Protein AF-A0A974P500-F1 (afdb_monomer_lite)

Organism: NCBI:txid2803784

pLDDT: mean 83.3, std 13.46, range [39.09, 96.81]

Structure (mmCIF, N/CA/C/O backbone):
data_AF-A0A974P500-F1
#
_entry.id   AF-A0A974P500-F1
#
loop_
_atom_site.group_PDB
_atom_site.id
_atom_site.type_symbol
_atom_site.label_atom_id
_atom_site.label_alt_id
_atom_site.label_comp_id
_atom_site.label_asym_id
_atom_site.label_entity_id
_atom_site.label_seq_id
_atom_site.pdbx_PDB_ins_code
_atom_site.Cartn_x
_atom_site.Cartn_y
_atom_site.Cartn_z
_atom_site.occupancy
_atom_site.B_iso_or_equiv
_atom_site.auth_seq_id
_atom_site.auth_comp_id
_atom_site.auth_asym_id
_atom_site.auth_atom_id
_atom_site.pdbx_PDB_model_num
ATOM 1 N N . MET A 1 1 ? -25.807 -4.275 39.270 1.00 80.19 1 MET A N 1
ATOM 2 C CA . MET A 1 1 ? -27.166 -3.866 39.727 1.00 80.19 1 MET A CA 1
ATOM 3 C C . MET A 1 1 ? -27.341 -2.351 39.641 1.00 80.19 1 MET A C 1
ATOM 5 O O . MET A 1 1 ? -26.461 -1.620 40.076 1.00 80.19 1 MET A O 1
ATOM 9 N N . GLU A 1 2 ? -28.442 -1.885 39.059 1.00 86.06 2 GLU A N 1
ATOM 10 C CA . GLU A 1 2 ? -28.834 -0.468 38.995 1.00 86.06 2 GLU A CA 1
ATOM 11 C C . GLU A 1 2 ? -30.201 -0.329 39.666 1.00 86.06 2 GLU A C 1
ATOM 13 O O . GLU A 1 2 ? -31.100 -1.122 39.379 1.00 86.06 2 GLU A O 1
ATOM 18 N N . THR A 1 3 ? -30.343 0.617 40.594 1.00 86.69 3 THR A N 1
ATOM 19 C CA . THR A 1 3 ? -31.571 0.785 41.379 1.00 86.69 3 THR A CA 1
ATOM 20 C C . THR A 1 3 ? -32.045 2.219 41.279 1.00 86.69 3 THR A C 1
ATOM 22 O O . THR A 1 3 ? -31.341 3.131 41.708 1.00 86.69 3 THR A O 1
ATOM 25 N N . ASN A 1 4 ? -33.254 2.394 40.752 1.00 90.88 4 ASN A N 1
ATOM 26 C CA . ASN A 1 4 ? -33.940 3.676 40.752 1.00 90.88 4 ASN A CA 1
ATOM 27 C C . ASN A 1 4 ? -34.949 3.713 41.892 1.00 90.88 4 ASN A C 1
ATOM 29 O O . ASN A 1 4 ? -35.664 2.740 42.140 1.00 90.88 4 ASN A O 1
ATOM 33 N N . PHE A 1 5 ? -35.004 4.859 42.556 1.00 91.81 5 PHE A N 1
ATOM 34 C CA . PHE A 1 5 ? -35.921 5.128 43.650 1.00 91.81 5 PHE A CA 1
ATOM 35 C C . PHE A 1 5 ? -36.927 6.181 43.198 1.00 91.81 5 PHE A C 1
ATOM 37 O O . PHE A 1 5 ? -36.542 7.219 42.659 1.00 91.81 5 PHE A O 1
ATOM 44 N N . GLY A 1 6 ? -38.209 5.899 43.397 1.00 89.75 6 GLY A N 1
ATOM 45 C CA . GLY A 1 6 ? -39.307 6.813 43.115 1.00 89.75 6 GLY A CA 1
ATOM 46 C C . GLY A 1 6 ? -40.182 6.977 44.348 1.00 89.75 6 GLY A C 1
ATOM 47 O O . GLY A 1 6 ? -40.531 5.997 45.004 1.00 89.75 6 GLY A O 1
ATOM 48 N N . LEU A 1 7 ? -40.542 8.219 44.655 1.00 88.19 7 LEU A N 1
ATOM 49 C CA . LEU A 1 7 ? -41.536 8.535 45.675 1.00 88.19 7 LEU A CA 1
ATOM 50 C C . LEU A 1 7 ? -42.921 8.541 45.031 1.00 88.19 7 LEU A C 1
ATOM 52 O O . LEU A 1 7 ? -43.145 9.247 44.049 1.00 88.19 7 LEU A O 1
ATOM 56 N N . VAL A 1 8 ? -43.839 7.759 45.589 1.00 89.94 8 VAL A N 1
ATOM 57 C CA . VAL A 1 8 ? -45.237 7.696 45.153 1.00 89.94 8 VAL A CA 1
ATOM 58 C C . VAL A 1 8 ? -46.129 7.864 46.373 1.00 89.94 8 VAL A C 1
ATOM 60 O O . VAL A 1 8 ? -45.877 7.277 47.421 1.00 89.94 8 VAL A O 1
ATOM 63 N N . THR A 1 9 ? -47.173 8.674 46.256 1.00 88.81 9 THR A N 1
ATOM 64 C CA . THR A 1 9 ? -48.141 8.869 47.339 1.00 88.81 9 THR A CA 1
ATOM 65 C C . THR A 1 9 ? -49.248 7.821 47.233 1.00 88.81 9 THR A C 1
ATOM 67 O O . THR A 1 9 ? -49.854 7.677 46.170 1.00 88.81 9 THR A O 1
ATOM 70 N N . SER A 1 10 ? -49.509 7.085 48.318 1.00 83.94 10 SER A N 1
ATOM 71 C CA . SER A 1 10 ? -50.631 6.136 48.408 1.00 83.94 10 SER A CA 1
ATOM 72 C C . SER A 1 10 ? -51.979 6.867 48.352 1.00 83.94 10 SER A C 1
ATOM 74 O O . SER A 1 10 ? -52.054 8.066 48.632 1.00 83.94 10 SER A O 1
ATOM 76 N N . ALA A 1 11 ? -53.062 6.135 48.075 1.00 83.50 11 ALA A N 1
ATOM 77 C CA . ALA A 1 11 ? -54.436 6.649 48.130 1.00 83.50 11 ALA A CA 1
ATOM 78 C C . ALA A 1 11 ? -54.790 7.281 49.495 1.00 83.50 11 ALA A C 1
ATOM 80 O O . ALA A 1 11 ? -55.628 8.175 49.568 1.00 83.50 11 ALA A O 1
ATOM 81 N N . ASP A 1 12 ? -54.090 6.867 50.553 1.00 88.25 12 ASP A N 1
ATOM 82 C CA . ASP A 1 12 ? -54.285 7.314 51.937 1.00 88.25 12 ASP A CA 1
ATOM 83 C C . ASP A 1 12 ? -53.422 8.544 52.298 1.00 88.25 12 ASP A C 1
ATOM 85 O O . ASP A 1 12 ? -53.356 8.946 53.458 1.00 88.25 12 ASP A O 1
ATOM 89 N N . GLY A 1 13 ? -52.705 9.130 51.328 1.00 86.69 13 GLY A N 1
ATOM 90 C CA . GLY A 1 13 ? -51.845 10.305 51.523 1.00 86.69 13 GLY A CA 1
ATOM 91 C C . GLY A 1 13 ? -50.462 10.010 52.121 1.00 86.69 13 GLY A C 1
ATOM 92 O O . GLY A 1 13 ? -49.675 10.932 52.331 1.00 86.69 13 GLY A O 1
ATOM 93 N N . THR A 1 14 ? -50.130 8.741 52.378 1.00 90.50 14 THR A N 1
ATOM 94 C CA . THR A 1 14 ? -48.820 8.339 52.909 1.00 90.50 14 THR A CA 1
ATOM 95 C C . THR A 1 14 ? -47.763 8.267 51.795 1.00 90.50 14 THR A C 1
ATOM 97 O O . THR A 1 14 ? -48.010 7.645 50.755 1.00 90.50 14 THR A O 1
ATOM 100 N N . PRO A 1 15 ? -46.579 8.888 51.964 1.00 89.69 15 PRO A N 1
ATOM 101 C CA . PRO A 1 15 ? -45.495 8.764 50.996 1.00 89.69 15 PRO A CA 1
ATOM 102 C C . PRO A 1 15 ? -44.882 7.362 51.077 1.00 89.69 15 PRO A C 1
ATOM 104 O O . PRO A 1 15 ? -44.391 6.945 52.126 1.00 89.69 15 PRO A O 1
ATOM 107 N N . GLN A 1 16 ? -44.892 6.643 49.959 1.00 91.25 16 GLN A N 1
ATOM 108 C CA . GLN A 1 16 ? -44.231 5.355 49.797 1.00 91.25 16 GLN A CA 1
ATOM 109 C C . GLN A 1 16 ? -42.997 5.503 48.906 1.00 91.25 16 GLN A C 1
ATOM 111 O O . GLN A 1 16 ? -42.993 6.239 47.918 1.00 91.25 16 GLN A O 1
ATOM 116 N N . MET A 1 17 ? -41.937 4.780 49.260 1.00 92.06 17 MET A N 1
ATOM 117 C CA . MET A 1 17 ? -40.743 4.651 48.435 1.00 92.06 17 MET A CA 1
ATOM 118 C C . MET A 1 17 ? -40.846 3.361 47.631 1.00 92.06 17 MET A C 1
ATOM 120 O O . MET A 1 17 ? -40.908 2.275 48.205 1.00 92.06 17 MET A O 1
ATOM 124 N N . ILE A 1 18 ? -40.822 3.477 46.309 1.00 93.25 18 ILE A N 1
ATOM 125 C CA . ILE A 1 18 ? -40.715 2.334 45.408 1.00 93.25 18 ILE A CA 1
ATOM 126 C C . ILE A 1 18 ? -39.275 2.273 44.913 1.00 93.25 18 ILE A C 1
ATOM 128 O O . ILE A 1 18 ? -38.752 3.247 44.371 1.00 93.25 18 ILE A O 1
ATOM 132 N N . SER A 1 19 ? -38.636 1.118 45.082 1.00 89.44 19 SER A N 1
ATOM 133 C CA . SER A 1 19 ? -37.366 0.813 44.433 1.00 89.44 19 SER A CA 1
ATOM 134 C C . SER A 1 19 ? -37.591 -0.174 43.294 1.00 89.44 19 SER A C 1
ATOM 136 O O . SER A 1 19 ? -38.290 -1.177 43.435 1.00 89.44 19 SER A O 1
ATOM 138 N N . VAL A 1 20 ? -36.983 0.112 42.145 1.00 91.25 20 VAL A N 1
ATOM 139 C CA . VAL A 1 20 ? -36.898 -0.834 41.031 1.00 91.25 20 VAL A CA 1
ATOM 140 C C . VAL A 1 20 ? -35.429 -1.120 40.793 1.00 91.25 20 VAL A C 1
ATOM 142 O O . VAL A 1 20 ? -34.666 -0.233 40.406 1.00 91.25 20 VAL A O 1
ATOM 145 N N . SER A 1 21 ? -35.037 -2.367 41.030 1.00 90.31 21 SER A N 1
ATOM 146 C CA . SER A 1 21 ? -33.679 -2.844 40.799 1.00 90.31 21 SER A CA 1
ATOM 147 C C . SER A 1 21 ? -33.625 -3.678 39.531 1.00 90.31 21 SER A C 1
ATOM 149 O O . SER A 1 21 ? -34.357 -4.655 39.381 1.00 90.31 21 SER A O 1
ATOM 151 N N . ARG A 1 22 ? -32.728 -3.312 38.618 1.00 89.12 22 ARG A N 1
ATOM 152 C CA . ARG A 1 22 ? -32.421 -4.086 37.417 1.00 89.12 22 ARG A CA 1
ATOM 153 C C . ARG A 1 22 ? -31.038 -4.710 37.567 1.00 89.12 22 ARG A C 1
ATOM 155 O O . ARG A 1 22 ? -30.049 -4.024 37.844 1.00 89.12 22 ARG A O 1
ATOM 162 N N . GLN A 1 23 ? -30.951 -6.020 37.361 1.00 90.31 23 GLN A N 1
ATOM 163 C CA . GLN A 1 23 ? -29.659 -6.665 37.160 1.00 90.31 23 GLN A CA 1
ATOM 164 C C . GLN A 1 23 ? -29.120 -6.277 35.783 1.00 90.31 23 GLN A C 1
ATOM 166 O O . GLN A 1 23 ? -29.804 -6.411 34.771 1.00 90.31 23 GLN A O 1
ATOM 171 N N . ILE A 1 24 ? -27.902 -5.744 35.764 1.00 91.12 24 ILE A N 1
ATOM 172 C CA . ILE A 1 24 ? -27.239 -5.235 34.553 1.00 91.12 24 ILE A CA 1
ATOM 173 C C . ILE A 1 24 ? -25.850 -5.848 34.369 1.00 91.12 24 ILE A C 1
ATOM 175 O O . ILE A 1 24 ? -25.094 -5.415 33.508 1.00 91.12 24 ILE A O 1
ATOM 179 N N . ASP A 1 25 ? -25.501 -6.830 35.195 1.00 92.38 25 ASP A N 1
ATOM 180 C CA . ASP A 1 25 ? -24.140 -7.349 35.301 1.00 92.38 25 ASP A CA 1
ATOM 181 C C . ASP A 1 25 ? -23.754 -8.110 34.022 1.00 92.38 25 ASP A C 1
ATOM 183 O O . ASP A 1 25 ? -22.697 -7.853 33.457 1.00 92.38 25 ASP A O 1
ATOM 187 N N . ALA A 1 26 ? -24.674 -8.910 33.468 1.00 90.19 26 ALA A N 1
ATOM 188 C CA . ALA A 1 26 ? -24.498 -9.558 32.165 1.00 90.19 26 ALA A CA 1
ATOM 189 C C . ALA A 1 26 ? -24.371 -8.550 31.006 1.00 90.19 26 ALA A C 1
ATOM 191 O O . ALA A 1 26 ? -23.537 -8.730 30.125 1.00 90.19 26 ALA A O 1
ATOM 192 N N . ARG A 1 27 ? -25.160 -7.461 31.022 1.00 91.19 27 ARG A N 1
ATOM 193 C CA . ARG A 1 27 ? -25.079 -6.410 29.992 1.00 91.19 27 ARG A CA 1
ATOM 194 C C . ARG A 1 27 ? -23.727 -5.701 30.041 1.00 91.19 27 ARG A C 1
ATOM 196 O O . ARG A 1 27 ? -23.095 -5.551 29.007 1.00 91.19 27 ARG A O 1
ATOM 203 N N . LYS A 1 28 ? -23.283 -5.299 31.235 1.00 92.88 28 LYS A N 1
ATOM 204 C CA . LYS A 1 28 ? -21.992 -4.628 31.434 1.00 92.88 28 LYS A CA 1
ATOM 205 C C . LYS A 1 28 ? -20.812 -5.531 31.080 1.00 92.88 28 LYS A C 1
ATOM 207 O O . LYS A 1 28 ? -19.869 -5.056 30.467 1.00 92.88 28 LYS A O 1
ATOM 212 N N . ALA A 1 29 ? -20.871 -6.816 31.435 1.00 93.94 29 ALA A N 1
ATOM 213 C CA . ALA A 1 29 ? -19.836 -7.777 31.060 1.00 93.94 29 ALA A CA 1
ATOM 214 C C . ALA A 1 29 ? -19.721 -7.906 29.533 1.00 93.94 29 ALA A C 1
ATOM 216 O O . ALA A 1 29 ? -18.619 -7.812 29.002 1.00 93.94 29 ALA A O 1
ATOM 217 N N . LEU A 1 30 ? -20.856 -8.025 28.834 1.00 94.25 30 LEU A N 1
ATOM 218 C CA . LEU A 1 30 ? -20.885 -8.074 27.373 1.00 94.25 30 LEU A CA 1
ATOM 219 C C . LEU A 1 30 ? -20.406 -6.760 26.737 1.00 94.25 30 LEU A C 1
ATOM 221 O O . LEU A 1 30 ? -19.654 -6.789 25.772 1.00 94.25 30 LEU A O 1
ATOM 225 N N . GLU A 1 31 ? -20.815 -5.603 27.270 1.00 95.44 31 GLU A N 1
ATOM 226 C CA . GLU A 1 31 ? -20.332 -4.292 26.812 1.00 95.44 31 GLU A CA 1
ATOM 227 C C . GLU A 1 31 ? -18.803 -4.194 26.926 1.00 95.44 31 GLU A C 1
ATOM 229 O O . GLU A 1 31 ? -18.148 -3.806 25.960 1.00 95.44 31 GLU A O 1
ATOM 234 N N . THR A 1 32 ? -18.226 -4.597 28.062 1.00 95.94 32 THR A N 1
ATOM 235 C CA . THR A 1 32 ? -16.769 -4.626 28.253 1.00 95.94 32 THR A CA 1
ATOM 236 C C . THR A 1 32 ? -16.095 -5.596 27.286 1.00 95.94 32 THR A C 1
ATOM 238 O O . THR A 1 32 ? -15.131 -5.216 26.629 1.00 95.94 32 THR A O 1
ATOM 241 N N . GLU A 1 33 ? -16.622 -6.813 27.136 1.00 96.50 33 GLU A N 1
ATOM 242 C CA . GLU A 1 33 ? -16.071 -7.814 26.215 1.00 96.50 33 GLU A CA 1
ATOM 243 C C . GLU A 1 33 ? -16.074 -7.313 24.764 1.00 96.50 33 GLU A C 1
ATOM 245 O O . GLU A 1 33 ? -15.083 -7.464 24.048 1.00 96.50 33 GLU A O 1
ATOM 250 N N . LEU A 1 34 ? -17.157 -6.656 24.337 1.00 96.81 34 LEU A N 1
ATOM 251 C CA . LEU A 1 34 ? -17.258 -6.050 23.010 1.00 96.81 34 LEU A CA 1
ATOM 252 C C . LEU A 1 34 ? -16.253 -4.913 22.822 1.00 96.81 34 LEU A C 1
ATOM 254 O O . LEU A 1 34 ? -15.634 -4.822 21.761 1.00 96.81 34 LEU A O 1
ATOM 258 N N . VAL A 1 35 ? -16.067 -4.058 23.832 1.00 96.50 35 VAL A N 1
ATOM 259 C CA . VAL A 1 35 ? -15.071 -2.976 23.789 1.00 96.50 35 VAL A CA 1
ATOM 260 C C . VAL A 1 35 ? -13.658 -3.548 23.693 1.00 96.50 35 VAL A C 1
ATOM 262 O O . VAL A 1 35 ? -12.891 -3.123 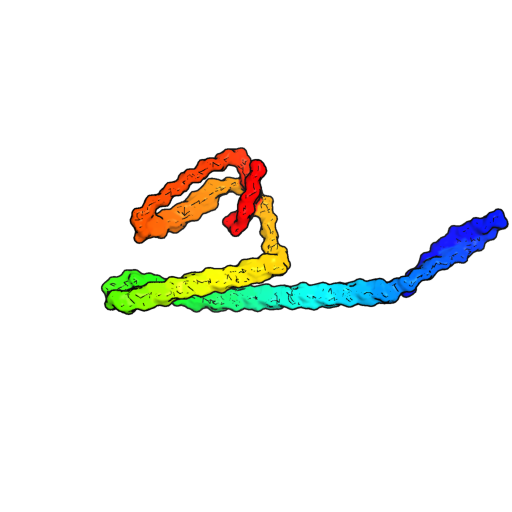22.832 1.00 96.50 35 VAL A O 1
ATOM 265 N N . GLU A 1 36 ? -13.319 -4.544 24.507 1.00 96.81 36 GLU A N 1
ATOM 266 C CA . GLU A 1 36 ? -12.004 -5.192 24.481 1.00 96.81 36 GLU A CA 1
ATOM 267 C C . GLU A 1 36 ? -11.755 -5.945 23.168 1.00 96.81 36 GLU A C 1
ATOM 269 O O . GLU A 1 36 ? -10.656 -5.902 22.610 1.00 96.81 36 GLU A O 1
ATOM 274 N N . ALA A 1 37 ? -12.764 -6.641 22.639 1.00 95.62 37 ALA A N 1
ATOM 275 C CA . ALA A 1 37 ? -12.681 -7.304 21.340 1.00 95.62 37 ALA A CA 1
ATOM 276 C C . ALA A 1 37 ? -12.474 -6.290 20.207 1.00 95.62 37 ALA A C 1
ATOM 278 O O . ALA A 1 37 ? -11.616 -6.499 19.347 1.00 95.62 37 ALA A O 1
ATOM 279 N N . ARG A 1 38 ? -13.200 -5.166 20.243 1.00 94.00 38 ARG A N 1
ATOM 280 C CA . ARG A 1 38 ? -13.049 -4.068 19.285 1.00 94.00 38 ARG A CA 1
ATOM 281 C C . ARG A 1 38 ? -11.653 -3.455 19.344 1.00 94.00 38 ARG A C 1
ATOM 283 O O . ARG A 1 38 ? -11.011 -3.344 18.306 1.00 94.00 38 ARG A O 1
ATOM 290 N N . GLN A 1 39 ? -11.161 -3.113 20.533 1.00 95.25 39 GLN A N 1
ATOM 291 C CA . GLN A 1 39 ? -9.825 -2.533 20.707 1.00 95.25 39 GLN A CA 1
ATOM 292 C C . GLN A 1 39 ? -8.724 -3.473 20.206 1.00 95.25 39 GLN A C 1
ATOM 294 O O . GLN A 1 39 ? -7.788 -3.034 19.540 1.00 95.25 39 GLN A O 1
ATOM 299 N N . ARG A 1 40 ? -8.850 -4.782 20.463 1.00 94.19 40 ARG A N 1
ATOM 300 C CA . ARG A 1 40 ? -7.920 -5.785 19.919 1.00 94.19 40 ARG A CA 1
ATOM 301 C C . ARG A 1 40 ? -7.959 -5.840 18.392 1.00 94.19 40 ARG A C 1
ATOM 303 O O . ARG A 1 40 ? -6.902 -5.914 17.770 1.00 94.19 40 ARG A O 1
ATOM 310 N N . ALA A 1 41 ? -9.148 -5.794 17.795 1.00 90.25 41 ALA A N 1
ATOM 311 C CA . ALA A 1 41 ? -9.301 -5.786 16.342 1.00 90.25 41 ALA A CA 1
ATOM 312 C C . ALA A 1 41 ? -8.709 -4.515 15.709 1.00 90.25 41 ALA A C 1
ATOM 314 O O . ALA A 1 41 ? -7.969 -4.610 14.731 1.00 90.25 41 ALA A O 1
ATOM 315 N N . GLU A 1 42 ? -8.968 -3.343 16.295 1.00 89.06 42 GLU A N 1
ATOM 316 C CA . GLU A 1 42 ? -8.424 -2.057 15.839 1.00 89.06 42 GLU A CA 1
ATOM 317 C C . GLU A 1 42 ? -6.891 -2.022 15.946 1.00 89.06 42 GLU A C 1
ATOM 319 O O . GLU A 1 42 ? -6.216 -1.648 14.986 1.00 89.06 42 GLU A O 1
ATOM 324 N N . ALA A 1 43 ? -6.320 -2.494 17.060 1.00 90.44 43 ALA A N 1
ATOM 325 C CA . ALA A 1 43 ? -4.870 -2.577 17.236 1.00 90.44 43 ALA A CA 1
ATOM 326 C C . ALA A 1 43 ? -4.208 -3.526 16.221 1.00 90.44 43 ALA A C 1
ATOM 328 O O . ALA A 1 43 ? -3.161 -3.204 15.658 1.00 90.44 43 ALA A O 1
ATOM 329 N N . ALA A 1 44 ? -4.828 -4.679 15.947 1.00 89.62 44 ALA A N 1
ATOM 330 C CA . ALA A 1 44 ? -4.332 -5.622 14.947 1.00 89.62 44 ALA A CA 1
ATOM 331 C C . ALA A 1 44 ? -4.389 -5.039 13.524 1.00 89.62 44 ALA A C 1
ATOM 333 O O . ALA A 1 44 ? -3.445 -5.207 12.749 1.00 89.62 44 ALA A O 1
ATOM 334 N N . ALA A 1 45 ? -5.468 -4.326 13.186 1.00 86.06 45 ALA A N 1
ATOM 335 C CA . ALA A 1 45 ? -5.613 -3.657 11.896 1.00 86.06 45 ALA A CA 1
ATOM 336 C C . ALA A 1 45 ? -4.568 -2.546 11.706 1.00 86.06 45 ALA A C 1
ATOM 338 O O . ALA A 1 45 ? -3.930 -2.482 10.653 1.00 86.06 45 ALA A O 1
ATOM 339 N N . ALA A 1 46 ? -4.337 -1.726 12.737 1.00 85.25 46 ALA A N 1
ATOM 340 C CA . ALA A 1 46 ? -3.309 -0.689 12.720 1.00 85.25 46 ALA A CA 1
ATOM 341 C C . ALA A 1 46 ? -1.907 -1.288 12.524 1.00 85.25 46 ALA A C 1
ATOM 343 O O . ALA A 1 46 ? -1.198 -0.903 11.598 1.00 85.25 46 ALA A O 1
ATOM 344 N N . ALA A 1 47 ? -1.549 -2.314 13.304 1.00 88.19 47 ALA A N 1
ATOM 345 C CA . ALA A 1 47 ? -0.256 -2.987 13.181 1.00 88.19 47 ALA A CA 1
ATOM 346 C C . ALA A 1 47 ? -0.040 -3.613 11.789 1.00 88.19 47 ALA A C 1
ATOM 348 O O . ALA A 1 47 ? 1.054 -3.518 11.231 1.00 88.19 47 ALA A O 1
ATOM 349 N N . LYS A 1 48 ? -1.083 -4.217 11.198 1.00 87.31 48 LYS A N 1
ATOM 350 C CA . LYS A 1 48 ? -1.048 -4.734 9.818 1.00 87.31 48 LYS A CA 1
ATOM 351 C C . LYS A 1 48 ? -0.776 -3.610 8.815 1.00 87.31 48 LYS A C 1
ATOM 353 O O . LYS A 1 48 ? 0.071 -3.772 7.937 1.00 87.31 48 LYS A O 1
ATOM 358 N N . SER A 1 49 ? -1.487 -2.490 8.941 1.00 85.31 49 SER A N 1
ATOM 359 C CA . SER A 1 49 ? -1.336 -1.334 8.052 1.00 85.31 49 SER A CA 1
ATOM 360 C C . SER A 1 49 ? 0.073 -0.743 8.131 1.00 85.31 49 SER A C 1
ATOM 362 O O . SER A 1 49 ? 0.713 -0.550 7.097 1.00 85.31 49 SER A O 1
ATOM 364 N N . ASP A 1 50 ? 0.587 -0.526 9.342 1.00 86.31 50 ASP A N 1
ATOM 365 C CA . ASP A 1 50 ? 1.924 0.034 9.566 1.00 86.31 50 ASP A CA 1
ATOM 366 C C . ASP A 1 50 ? 3.019 -0.884 9.022 1.00 86.31 50 ASP A C 1
ATOM 368 O O . ASP A 1 50 ? 3.943 -0.432 8.342 1.00 86.31 50 ASP A O 1
ATOM 372 N N . PHE A 1 51 ? 2.890 -2.192 9.260 1.00 89.06 51 PHE A N 1
ATOM 373 C CA . PHE A 1 51 ? 3.813 -3.180 8.716 1.00 89.06 51 PHE A CA 1
ATOM 374 C C . PHE A 1 51 ? 3.864 -3.116 7.185 1.00 89.06 51 PHE A C 1
ATOM 376 O O . PHE A 1 51 ? 4.944 -3.008 6.603 1.00 89.06 51 PHE A O 1
ATOM 383 N N . LEU A 1 52 ? 2.705 -3.130 6.521 1.00 89.00 52 LEU A N 1
ATOM 384 C CA . LEU A 1 52 ? 2.638 -3.107 5.059 1.00 89.00 52 LEU A CA 1
ATOM 385 C C . LEU A 1 52 ? 3.117 -1.777 4.472 1.00 89.00 52 LEU A C 1
ATOM 387 O O . LEU A 1 52 ? 3.791 -1.782 3.439 1.00 89.00 52 LEU A O 1
ATOM 391 N N . ALA A 1 53 ? 2.830 -0.651 5.129 1.00 86.19 53 ALA A N 1
ATOM 392 C CA . ALA A 1 53 ? 3.333 0.656 4.722 1.00 86.19 53 ALA A CA 1
ATOM 393 C C . ALA A 1 53 ? 4.867 0.709 4.775 1.00 86.19 53 ALA A C 1
ATOM 395 O O . ALA A 1 53 ? 5.501 1.077 3.782 1.00 86.19 53 ALA A O 1
ATOM 396 N N . ASN A 1 54 ? 5.462 0.276 5.889 1.00 84.75 54 ASN A N 1
ATOM 397 C CA . ASN A 1 54 ? 6.913 0.274 6.075 1.00 84.75 54 ASN A CA 1
ATOM 398 C C . ASN A 1 54 ? 7.608 -0.658 5.078 1.00 84.75 54 ASN A C 1
ATOM 400 O O . ASN A 1 54 ? 8.521 -0.234 4.371 1.00 84.75 54 ASN A O 1
ATOM 404 N N . MET A 1 55 ? 7.123 -1.894 4.937 1.00 90.12 55 MET A N 1
ATOM 405 C CA . MET A 1 55 ? 7.681 -2.849 3.973 1.00 90.12 55 MET A CA 1
ATOM 406 C C . MET A 1 55 ? 7.565 -2.340 2.535 1.00 90.12 55 MET A C 1
ATOM 408 O O . MET A 1 55 ? 8.514 -2.451 1.765 1.00 90.12 55 MET A O 1
ATOM 412 N N . THR A 1 56 ? 6.446 -1.710 2.171 1.00 89.44 56 THR A N 1
ATOM 413 C CA . THR A 1 56 ? 6.284 -1.111 0.839 1.00 89.44 56 THR A CA 1
ATOM 414 C C . THR A 1 56 ? 7.318 -0.016 0.587 1.00 89.44 56 THR A C 1
ATOM 416 O O . THR A 1 56 ? 7.933 0.014 -0.479 1.00 89.44 56 THR A O 1
ATOM 419 N N . HIS A 1 57 ? 7.555 0.872 1.556 1.00 90.00 57 HIS A N 1
ATOM 420 C CA . HIS A 1 57 ? 8.581 1.909 1.431 1.00 90.00 57 HIS A CA 1
ATOM 421 C C . HIS A 1 57 ? 9.988 1.325 1.251 1.00 90.00 57 HIS A C 1
ATOM 423 O O . HIS A 1 57 ? 10.731 1.789 0.380 1.00 90.00 57 HIS A O 1
ATOM 429 N N . GLU A 1 58 ? 10.332 0.283 2.006 1.00 93.56 58 GLU A N 1
ATOM 430 C CA . GLU A 1 58 ? 11.634 -0.378 1.892 1.00 93.56 58 GLU A CA 1
ATOM 431 C C . GLU A 1 58 ? 11.799 -1.148 0.580 1.00 93.56 58 GLU A C 1
ATOM 433 O O . GLU A 1 58 ? 12.888 -1.137 0.012 1.00 93.56 58 GLU A O 1
ATOM 438 N N . LEU A 1 59 ? 10.727 -1.740 0.042 1.00 90.06 59 LEU A N 1
ATOM 439 C CA . LEU A 1 59 ? 10.743 -2.451 -1.242 1.00 90.06 59 LEU A CA 1
ATOM 440 C C . LEU A 1 59 ? 10.782 -1.509 -2.454 1.00 90.06 59 LEU A C 1
ATOM 442 O O . LEU A 1 59 ? 11.383 -1.845 -3.478 1.00 90.06 59 LEU A O 1
ATOM 446 N N . ARG A 1 60 ? 10.183 -0.314 -2.362 1.00 89.00 60 ARG A N 1
ATOM 447 C CA . ARG A 1 60 ? 10.164 0.668 -3.465 1.00 89.00 60 ARG A CA 1
ATOM 448 C C . ARG A 1 60 ? 11.564 1.104 -3.881 1.00 89.00 60 ARG A C 1
ATOM 450 O O . ARG A 1 60 ? 11.819 1.248 -5.072 1.00 89.00 60 ARG A O 1
ATOM 457 N N . THR A 1 61 ? 12.467 1.310 -2.928 1.00 89.69 61 THR A N 1
ATOM 458 C CA . THR A 1 61 ? 13.833 1.787 -3.201 1.00 89.69 61 THR A CA 1
ATOM 459 C C . THR A 1 61 ? 14.647 0.821 -4.080 1.00 89.69 61 THR A C 1
ATOM 461 O O . THR A 1 61 ? 15.093 1.244 -5.151 1.00 89.69 61 THR A O 1
ATOM 464 N N . PRO A 1 62 ? 14.821 -0.468 -3.722 1.00 93.31 62 PRO A N 1
ATOM 465 C CA . PRO A 1 62 ? 15.539 -1.420 -4.563 1.00 93.31 62 PRO A CA 1
ATOM 466 C C . PRO A 1 62 ? 14.807 -1.704 -5.882 1.00 93.31 62 PRO A C 1
ATOM 468 O O . PRO A 1 62 ? 15.462 -1.804 -6.917 1.00 93.31 62 PRO A O 1
ATOM 471 N N . LEU A 1 63 ? 13.468 -1.757 -5.899 1.00 93.81 63 LEU A N 1
ATOM 472 C CA . LEU A 1 63 ? 12.714 -1.963 -7.144 1.00 93.81 63 LEU A CA 1
ATOM 473 C C . LEU A 1 63 ? 12.873 -0.801 -8.125 1.00 93.81 63 LEU A C 1
ATOM 475 O O . LEU A 1 63 ? 13.120 -1.032 -9.307 1.00 93.81 63 LEU A O 1
ATOM 479 N N . ASN A 1 64 ? 12.802 0.443 -7.646 1.00 90.00 64 ASN A N 1
ATOM 480 C CA . ASN A 1 64 ? 13.026 1.622 -8.483 1.00 90.00 64 ASN A CA 1
ATOM 481 C C . ASN A 1 64 ? 14.440 1.637 -9.074 1.00 90.00 64 ASN A C 1
ATOM 483 O O . ASN A 1 64 ? 14.611 2.014 -10.234 1.00 90.00 64 ASN A O 1
ATOM 487 N N . ALA A 1 65 ? 15.444 1.191 -8.313 1.00 93.62 65 ALA A N 1
ATOM 488 C CA . ALA A 1 65 ? 16.801 1.035 -8.826 1.00 93.62 65 ALA A CA 1
ATOM 489 C C . ALA A 1 65 ? 16.856 -0.009 -9.954 1.00 93.62 65 ALA A C 1
ATOM 491 O O . ALA A 1 65 ? 17.399 0.278 -11.021 1.00 93.62 65 ALA A O 1
ATOM 492 N N . ILE A 1 66 ? 16.240 -1.183 -9.769 1.00 94.25 66 ILE A N 1
ATOM 493 C CA . ILE A 1 66 ? 16.203 -2.236 -10.798 1.00 94.25 66 ILE A CA 1
ATOM 494 C C . ILE A 1 66 ? 15.467 -1.748 -12.053 1.00 94.25 66 ILE A C 1
ATOM 496 O O . ILE A 1 66 ? 15.989 -1.905 -13.157 1.00 94.25 66 ILE A O 1
ATOM 500 N N . VAL A 1 67 ? 14.302 -1.103 -11.917 1.00 92.94 67 VAL A N 1
ATOM 501 C CA . VAL A 1 67 ? 13.551 -0.509 -13.043 1.00 92.94 67 VAL A CA 1
ATOM 502 C C . VAL A 1 67 ? 14.401 0.534 -13.779 1.00 92.94 67 VAL A C 1
ATOM 504 O O . VAL A 1 67 ? 14.451 0.533 -15.012 1.00 92.94 67 VAL A O 1
ATOM 507 N N . GLY A 1 68 ? 15.109 1.390 -13.038 1.00 89.88 68 GLY A N 1
ATOM 508 C CA . GLY A 1 68 ? 15.989 2.417 -13.591 1.00 89.88 68 GLY A CA 1
ATOM 509 C C . GLY A 1 68 ? 17.159 1.831 -14.381 1.00 89.88 68 GLY A C 1
ATOM 510 O O . GLY A 1 68 ? 17.335 2.159 -15.557 1.00 89.88 68 GLY A O 1
ATOM 511 N N . PHE A 1 69 ? 17.935 0.934 -13.768 1.00 93.44 69 PHE A N 1
ATOM 512 C CA . PHE A 1 69 ? 19.111 0.333 -14.402 1.00 93.44 69 PHE A CA 1
ATOM 513 C C . PHE A 1 69 ? 18.744 -0.583 -15.569 1.00 93.44 69 PHE A C 1
ATOM 515 O O . PHE A 1 69 ? 19.350 -0.468 -16.634 1.00 93.44 69 PHE A O 1
ATOM 522 N N . SER A 1 70 ? 17.715 -1.424 -15.426 1.00 93.88 70 SER A N 1
ATOM 523 C CA . SER A 1 70 ? 17.207 -2.243 -16.538 1.00 93.88 70 SER A CA 1
ATOM 524 C C . SER A 1 70 ? 16.709 -1.378 -17.699 1.00 93.88 70 SER A C 1
ATOM 526 O O . SER A 1 70 ? 16.976 -1.691 -18.856 1.00 93.88 70 SER A O 1
ATOM 528 N N . GLY A 1 71 ? 16.080 -0.233 -17.413 1.00 89.25 71 GLY A N 1
ATOM 529 C CA . GLY A 1 71 ? 15.665 0.730 -18.433 1.00 89.25 71 GLY A CA 1
ATOM 530 C C . GLY A 1 71 ? 16.842 1.393 -19.158 1.00 89.25 71 GLY A C 1
ATOM 531 O O . GLY A 1 71 ? 16.764 1.614 -20.367 1.00 89.25 71 GLY A O 1
ATOM 532 N N . ILE A 1 72 ? 17.934 1.704 -18.448 1.00 90.44 72 ILE A N 1
ATOM 533 C CA . ILE A 1 72 ? 19.176 2.220 -19.053 1.00 90.44 72 ILE A CA 1
ATOM 534 C C . ILE A 1 72 ? 19.809 1.153 -19.949 1.00 90.44 72 ILE A C 1
ATOM 536 O O . ILE A 1 72 ? 20.136 1.450 -21.097 1.00 90.44 72 ILE A O 1
ATOM 540 N N . LEU A 1 73 ? 19.933 -0.082 -19.452 1.00 92.69 73 LEU A N 1
ATOM 541 C CA . LEU A 1 73 ? 20.484 -1.207 -20.209 1.00 92.69 73 LEU A CA 1
ATOM 542 C C . LEU A 1 73 ? 19.666 -1.459 -21.476 1.00 92.69 73 LEU A C 1
ATOM 544 O O . LEU A 1 73 ? 20.228 -1.465 -22.562 1.00 92.69 73 LEU A O 1
ATOM 548 N N . ARG A 1 74 ? 18.335 -1.517 -21.382 1.00 88.06 74 ARG A N 1
ATOM 549 C CA . ARG A 1 74 ? 17.451 -1.726 -22.541 1.00 88.06 74 ARG A CA 1
ATOM 550 C C . ARG A 1 74 ? 17.638 -0.691 -23.660 1.00 88.06 74 ARG A C 1
ATOM 552 O O . ARG A 1 74 ? 17.379 -0.993 -24.818 1.00 88.06 74 ARG A O 1
ATOM 559 N N . ARG A 1 75 ? 18.053 0.537 -23.329 1.00 86.88 75 ARG A N 1
ATOM 560 C CA . ARG A 1 75 ? 18.305 1.617 -24.305 1.00 86.88 75 ARG A CA 1
ATOM 561 C C . ARG A 1 75 ? 19.758 1.690 -24.778 1.00 86.88 75 ARG A C 1
ATOM 563 O O . ARG A 1 75 ? 20.073 2.536 -25.611 1.00 86.88 75 ARG A O 1
ATOM 570 N N . SER A 1 76 ? 20.651 0.866 -24.233 1.00 90.81 76 SER A N 1
ATOM 571 C CA . SER A 1 76 ? 22.067 0.903 -24.580 1.00 90.81 76 SER A CA 1
ATOM 572 C C . SER A 1 76 ? 22.299 0.260 -25.951 1.00 90.81 76 SER A C 1
ATOM 574 O O . SER A 1 76 ? 22.049 -0.933 -26.105 1.00 90.81 76 SER A O 1
ATOM 576 N N . PRO A 1 77 ? 22.866 0.988 -26.929 1.00 88.38 77 PRO A N 1
ATOM 577 C CA . PRO A 1 77 ? 23.194 0.428 -28.241 1.00 88.38 77 PRO A CA 1
ATOM 578 C C . PRO A 1 77 ? 24.424 -0.497 -28.208 1.00 88.38 77 PRO A C 1
ATOM 580 O O . PRO A 1 77 ? 24.865 -0.960 -29.252 1.00 88.38 77 PRO A O 1
ATOM 583 N N . ARG A 1 78 ? 25.029 -0.713 -27.029 1.00 91.88 78 ARG A N 1
ATOM 584 C CA . ARG A 1 78 ? 26.247 -1.520 -26.838 1.00 91.88 78 ARG A CA 1
ATOM 585 C C . ARG A 1 78 ? 25.971 -2.962 -26.402 1.00 91.88 78 ARG A C 1
ATOM 587 O O . ARG A 1 78 ? 26.926 -3.704 -26.216 1.00 91.88 78 ARG A O 1
ATOM 594 N N . LEU A 1 79 ? 24.713 -3.317 -26.146 1.00 92.25 79 LEU A N 1
ATOM 595 C CA . LEU A 1 79 ? 24.328 -4.678 -25.774 1.00 92.25 79 LEU A CA 1
ATOM 596 C C . LEU A 1 79 ? 24.043 -5.500 -27.023 1.00 92.25 79 LEU A C 1
ATOM 598 O O . LEU A 1 79 ? 23.452 -4.995 -27.979 1.00 92.25 79 LEU A O 1
ATOM 602 N N . GLU A 1 80 ? 24.413 -6.774 -26.970 1.00 94.19 80 GLU A N 1
ATOM 603 C CA . GLU A 1 80 ? 23.953 -7.747 -27.951 1.00 94.19 80 GLU A CA 1
ATOM 604 C C . GLU A 1 80 ? 22.419 -7.884 -27.880 1.00 94.19 80 GLU A C 1
ATOM 606 O O . GLU A 1 80 ? 21.827 -7.685 -26.810 1.00 94.19 80 GLU A O 1
ATOM 611 N N . PRO A 1 81 ? 21.743 -8.231 -28.992 1.00 91.19 81 PRO A N 1
ATOM 612 C CA . PRO A 1 81 ? 20.281 -8.293 -29.045 1.00 91.19 81 PRO A CA 1
ATOM 613 C C . PRO A 1 81 ? 19.648 -9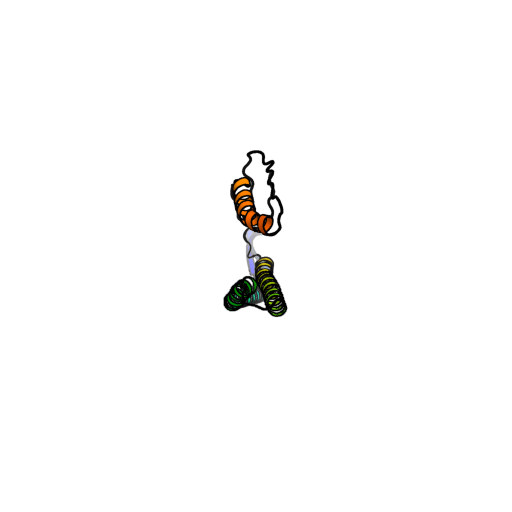.186 -27.969 1.00 91.19 81 PRO A C 1
ATOM 615 O O . PRO A 1 81 ? 18.589 -8.855 -27.434 1.00 91.19 81 PRO A O 1
ATOM 618 N N . GLU A 1 82 ? 20.299 -10.299 -27.631 1.00 91.81 82 GLU A N 1
ATOM 619 C CA . GLU A 1 82 ? 19.835 -11.237 -26.606 1.00 91.81 82 GLU A CA 1
ATOM 620 C C . GLU A 1 82 ? 19.909 -10.631 -25.194 1.00 91.81 82 GLU A C 1
ATOM 622 O O . GLU A 1 82 ? 18.941 -10.692 -24.435 1.00 91.81 82 GLU A O 1
ATOM 627 N N . ASP A 1 83 ? 20.999 -9.938 -24.860 1.00 93.56 83 ASP A N 1
ATOM 628 C CA . ASP A 1 83 ? 21.139 -9.269 -23.563 1.00 93.56 83 ASP A CA 1
ATOM 629 C C . ASP A 1 83 ? 20.199 -8.063 -23.433 1.00 93.56 83 ASP A C 1
ATOM 631 O O . ASP A 1 83 ? 19.646 -7.806 -22.359 1.00 93.56 83 ASP A O 1
ATOM 635 N N . ALA A 1 84 ? 19.959 -7.338 -24.531 1.00 91.25 84 ALA A N 1
ATOM 636 C CA . ALA A 1 84 ? 18.956 -6.276 -24.576 1.00 91.25 84 ALA A CA 1
ATOM 637 C C . ALA A 1 84 ? 17.537 -6.826 -24.343 1.00 91.25 84 ALA A C 1
ATOM 639 O O . ALA A 1 84 ? 16.732 -6.191 -23.651 1.00 91.25 84 ALA A O 1
ATOM 640 N N . HIS A 1 85 ? 17.240 -8.022 -24.863 1.00 90.81 85 HIS A N 1
ATOM 641 C CA . HIS A 1 85 ? 15.986 -8.723 -24.598 1.00 90.81 85 HIS A CA 1
ATOM 642 C C . HIS A 1 85 ? 15.859 -9.122 -23.121 1.00 90.81 85 HIS A C 1
ATOM 644 O O . HIS A 1 85 ? 14.848 -8.799 -22.492 1.00 90.81 85 HIS A O 1
ATOM 650 N N . HIS A 1 86 ? 16.896 -9.724 -22.527 1.00 94.19 86 HIS A N 1
ATOM 651 C CA . HIS A 1 86 ? 16.920 -10.051 -21.096 1.00 94.19 86 HIS A CA 1
ATOM 652 C C . HIS A 1 86 ? 16.747 -8.810 -20.207 1.00 94.19 86 HIS A C 1
ATOM 654 O O . HIS A 1 86 ? 15.957 -8.831 -19.261 1.00 94.19 86 HIS A O 1
ATOM 660 N N . ALA A 1 87 ? 17.412 -7.696 -20.534 1.00 94.00 87 ALA A N 1
ATOM 661 C CA . ALA A 1 87 ? 17.225 -6.424 -19.836 1.00 94.00 87 ALA A CA 1
ATOM 662 C C . ALA A 1 87 ? 15.775 -5.915 -19.934 1.00 94.00 87 ALA A C 1
ATOM 664 O O . ALA A 1 87 ? 15.244 -5.374 -18.961 1.00 94.00 87 ALA A O 1
ATOM 665 N N . GLY A 1 88 ? 15.118 -6.127 -21.079 1.00 92.56 88 GLY A N 1
ATOM 666 C CA . GLY A 1 88 ? 13.690 -5.866 -21.263 1.00 92.56 88 GLY A CA 1
ATOM 667 C C . GLY A 1 88 ? 12.809 -6.700 -20.333 1.00 92.56 88 GLY A C 1
ATOM 668 O O . GLY A 1 88 ? 11.981 -6.135 -19.622 1.00 92.56 88 GLY A O 1
ATOM 669 N N . LEU A 1 89 ? 13.044 -8.012 -20.256 1.00 94.50 89 LEU A N 1
ATOM 670 C CA . LEU A 1 89 ? 12.297 -8.903 -19.362 1.00 94.50 89 LEU A CA 1
ATOM 671 C C . LEU A 1 89 ? 12.454 -8.508 -17.886 1.00 94.50 89 LEU A C 1
ATOM 673 O O . LEU A 1 89 ? 11.469 -8.468 -17.149 1.00 94.50 89 LEU A O 1
ATOM 677 N N . ILE A 1 90 ? 13.674 -8.163 -17.456 1.00 95.44 90 ILE A N 1
ATOM 678 C CA . ILE A 1 90 ? 13.941 -7.683 -16.089 1.00 95.44 90 ILE A CA 1
ATOM 679 C C . ILE A 1 90 ? 13.166 -6.389 -15.811 1.00 95.44 90 ILE A C 1
ATOM 681 O O . ILE A 1 90 ? 12.570 -6.243 -14.739 1.00 95.44 90 ILE A O 1
ATOM 685 N N . HIS A 1 91 ? 13.160 -5.456 -16.767 1.00 94.50 91 HIS A N 1
ATOM 686 C CA . HIS A 1 91 ? 12.447 -4.187 -16.644 1.00 94.50 91 HIS A CA 1
ATOM 687 C C . HIS A 1 91 ? 10.937 -4.388 -16.488 1.00 94.50 91 HIS A C 1
ATOM 689 O O . HIS A 1 91 ? 10.325 -3.826 -15.574 1.00 94.50 91 HIS A O 1
ATOM 695 N N . ASP A 1 92 ? 10.345 -5.217 -17.345 1.00 92.19 92 ASP A N 1
ATOM 696 C CA . ASP A 1 92 ? 8.904 -5.459 -17.361 1.00 92.19 92 ASP A CA 1
ATOM 697 C C . ASP A 1 92 ? 8.456 -6.216 -16.097 1.00 92.19 92 ASP A C 1
ATOM 699 O O . ASP A 1 92 ? 7.464 -5.841 -15.460 1.00 92.19 92 ASP A O 1
ATOM 703 N N . ALA A 1 93 ? 9.233 -7.213 -15.656 1.00 95.25 93 ALA A N 1
ATOM 704 C CA . ALA A 1 93 ? 8.982 -7.941 -14.412 1.00 95.25 93 ALA A CA 1
ATOM 705 C C . ALA A 1 93 ? 9.073 -7.028 -13.178 1.00 95.25 93 ALA A C 1
ATOM 707 O O . ALA A 1 93 ? 8.194 -7.055 -12.316 1.00 95.25 93 ALA A O 1
ATOM 708 N N . SER A 1 94 ? 10.096 -6.172 -13.112 1.00 94.56 94 SER A N 1
ATOM 709 C CA . SER A 1 94 ? 10.293 -5.252 -11.983 1.00 94.56 94 SER A CA 1
ATOM 710 C C . SER A 1 94 ? 9.210 -4.176 -11.928 1.00 94.56 94 SER A C 1
ATOM 712 O O . SER A 1 94 ? 8.738 -3.826 -10.846 1.00 94.56 94 SER A O 1
ATOM 714 N N . THR A 1 95 ? 8.765 -3.693 -13.091 1.00 92.00 95 THR A N 1
ATOM 715 C CA . THR A 1 95 ? 7.651 -2.739 -13.198 1.00 92.00 95 THR A CA 1
ATOM 716 C C . THR A 1 95 ? 6.341 -3.371 -12.725 1.00 92.00 95 THR A C 1
ATOM 718 O O . THR A 1 95 ? 5.612 -2.766 -11.938 1.00 92.00 95 THR A O 1
ATOM 721 N N . THR A 1 96 ? 6.071 -4.611 -13.142 1.00 92.56 96 THR A N 1
ATOM 722 C CA . THR A 1 96 ? 4.891 -5.379 -12.709 1.00 92.56 96 THR A CA 1
ATOM 723 C C . THR A 1 96 ? 4.907 -5.627 -11.200 1.00 92.56 96 THR A C 1
ATOM 725 O O . THR A 1 96 ? 3.903 -5.423 -10.519 1.00 92.56 96 THR A O 1
ATOM 728 N N . LEU A 1 97 ? 6.058 -6.014 -10.644 1.00 92.94 97 LEU A N 1
ATOM 729 C CA . LEU A 1 97 ? 6.207 -6.236 -9.207 1.00 92.94 97 LEU A CA 1
ATOM 730 C C . LEU A 1 97 ? 5.987 -4.950 -8.401 1.00 92.94 97 LEU A C 1
ATOM 732 O O . LEU A 1 97 ? 5.301 -4.976 -7.382 1.00 92.94 97 LEU A O 1
ATOM 736 N N . LEU A 1 98 ? 6.505 -3.813 -8.871 1.00 91.50 98 LEU A N 1
ATOM 737 C CA . LEU A 1 98 ? 6.273 -2.518 -8.232 1.00 91.50 98 LEU A CA 1
ATOM 738 C C . LEU A 1 98 ? 4.781 -2.145 -8.217 1.00 91.50 98 LEU A C 1
ATOM 740 O O . LEU A 1 98 ? 4.286 -1.650 -7.205 1.00 91.50 98 LEU A O 1
ATOM 744 N N . GLN A 1 99 ? 4.055 -2.403 -9.309 1.00 89.19 99 GLN A N 1
ATOM 745 C CA . GLN A 1 99 ? 2.603 -2.199 -9.364 1.00 89.19 99 GLN A CA 1
ATOM 746 C C . GLN A 1 99 ? 1.874 -3.076 -8.342 1.00 89.19 99 GLN A C 1
ATOM 748 O O . GLN A 1 99 ? 1.076 -2.555 -7.567 1.00 89.19 99 GLN A O 1
ATOM 753 N N . LEU A 1 100 ? 2.202 -4.371 -8.282 1.00 88.88 100 LEU A N 1
ATOM 754 C CA . LEU A 1 100 ? 1.616 -5.307 -7.317 1.00 88.88 100 LEU A CA 1
ATOM 755 C C . LEU A 1 100 ? 1.860 -4.872 -5.868 1.00 88.88 100 LEU A C 1
ATOM 757 O O . LEU A 1 100 ? 0.928 -4.864 -5.065 1.00 88.88 100 LEU A O 1
ATOM 761 N N . VAL A 1 101 ? 3.090 -4.469 -5.541 1.00 88.12 101 VAL A N 1
ATOM 762 C CA . VAL A 1 101 ? 3.446 -3.978 -4.201 1.00 88.12 101 VAL A CA 1
ATOM 763 C C . VAL A 1 101 ? 2.612 -2.747 -3.829 1.00 88.12 101 VAL A C 1
ATOM 765 O O . VAL A 1 101 ? 2.075 -2.688 -2.724 1.00 88.12 101 VAL A O 1
ATOM 768 N N . ASN A 1 102 ? 2.431 -1.797 -4.753 1.00 84.00 102 ASN A N 1
ATOM 769 C CA . ASN A 1 102 ? 1.578 -0.631 -4.504 1.00 84.00 102 ASN A CA 1
ATOM 770 C C . ASN A 1 102 ? 0.102 -1.026 -4.308 1.00 84.00 102 ASN A C 1
ATOM 772 O O . ASN A 1 102 ? -0.542 -0.535 -3.384 1.00 84.00 102 ASN A O 1
ATOM 776 N N . SER A 1 103 ? -0.422 -1.966 -5.103 1.00 85.75 103 SER A N 1
ATOM 777 C CA . SER A 1 103 ? -1.815 -2.423 -4.981 1.00 85.75 103 SER A CA 1
ATOM 778 C C . SER A 1 103 ? -2.120 -3.108 -3.644 1.00 85.75 103 SER A C 1
ATOM 780 O O . SER A 1 103 ? -3.227 -2.967 -3.127 1.00 85.75 103 SER A O 1
ATOM 782 N N . VAL A 1 104 ? -1.156 -3.823 -3.051 1.00 86.06 104 VAL A N 1
ATOM 783 C CA . VAL A 1 104 ? -1.317 -4.434 -1.716 1.00 86.06 104 VAL A CA 1
ATOM 784 C C . VAL A 1 104 ? -1.492 -3.368 -0.629 1.00 86.06 104 VAL A C 1
ATOM 786 O O . VAL A 1 104 ? -2.297 -3.548 0.292 1.00 86.06 104 VAL A O 1
ATOM 789 N N . LEU A 1 105 ? -0.781 -2.243 -0.742 1.00 79.50 105 LEU A N 1
ATOM 790 C CA . LEU A 1 105 ? -0.935 -1.118 0.180 1.00 79.50 105 LEU A CA 1
ATOM 791 C C . LEU A 1 105 ? -2.310 -0.458 0.029 1.00 79.50 105 LEU A C 1
ATOM 793 O O . LEU A 1 105 ? -2.988 -0.230 1.032 1.00 79.50 105 LEU A O 1
ATOM 797 N N . ASP A 1 106 ? -2.730 -0.190 -1.208 1.00 81.31 106 ASP A N 1
ATOM 798 C CA . ASP A 1 106 ? -4.027 0.431 -1.498 1.00 81.31 106 ASP A CA 1
ATOM 799 C C . ASP A 1 106 ? -5.184 -0.426 -0.973 1.00 81.31 106 ASP A C 1
ATOM 801 O O . ASP A 1 106 ? -6.088 0.082 -0.307 1.00 81.31 106 ASP A O 1
ATOM 805 N N . PHE A 1 107 ? -5.113 -1.742 -1.189 1.00 81.25 107 PHE A N 1
ATOM 806 C CA . PHE A 1 107 ? -6.086 -2.693 -0.659 1.00 81.25 107 PHE A CA 1
ATOM 807 C C . PHE A 1 107 ? -6.129 -2.682 0.875 1.00 81.25 107 PHE A C 1
ATOM 809 O O . PHE A 1 107 ? -7.205 -2.657 1.467 1.00 81.25 107 PHE A O 1
ATOM 816 N N . SER A 1 108 ? -4.967 -2.632 1.531 1.00 80.31 108 SER A N 1
ATOM 817 C CA . SER A 1 108 ? -4.886 -2.629 2.999 1.00 80.31 108 SER A CA 1
ATOM 818 C C . SER A 1 108 ? -5.457 -1.354 3.620 1.00 80.31 108 SER A C 1
ATOM 820 O O . SER A 1 108 ? -6.098 -1.412 4.668 1.00 80.31 108 SER A O 1
ATOM 822 N N . ARG A 1 109 ? -5.284 -0.203 2.957 1.00 75.56 109 ARG A N 1
ATOM 823 C CA . ARG A 1 109 ? -5.917 1.064 3.366 1.00 75.56 109 ARG A CA 1
ATOM 824 C C . ARG A 1 109 ? -7.434 1.027 3.190 1.00 75.56 109 ARG A C 1
ATOM 826 O O . ARG A 1 109 ? -8.156 1.546 4.039 1.00 75.56 109 ARG A O 1
ATOM 833 N N . LEU A 1 110 ? -7.904 0.400 2.112 1.00 79.19 110 LEU A N 1
ATOM 834 C CA . LEU A 1 110 ? -9.325 0.173 1.841 1.00 79.19 110 LEU A CA 1
ATOM 835 C C . LEU A 1 110 ? -9.978 -0.709 2.914 1.00 79.19 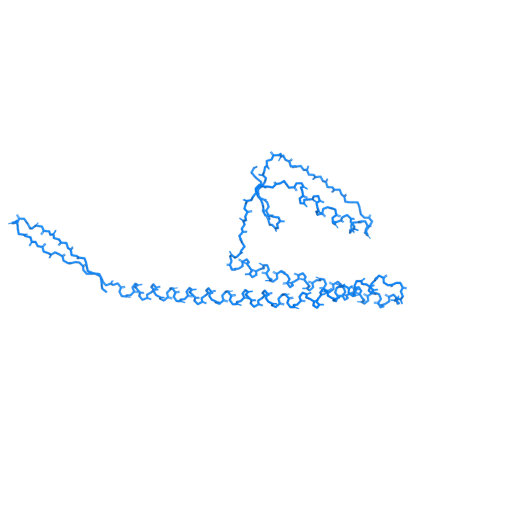110 LEU A C 1
ATOM 837 O O . LEU A 1 110 ? -11.016 -0.329 3.450 1.00 79.19 110 LEU A O 1
ATOM 841 N N . GLU A 1 111 ? -9.359 -1.840 3.272 1.00 74.69 111 GLU A N 1
ATOM 842 C CA . GLU A 1 111 ? -9.856 -2.729 4.338 1.00 74.69 111 GLU A CA 1
ATOM 843 C C . GLU A 1 111 ? -9.939 -2.029 5.700 1.00 74.69 111 GLU A C 1
ATOM 845 O O . GLU A 1 111 ? -10.868 -2.276 6.466 1.00 74.69 111 GLU A O 1
ATOM 850 N N . ALA A 1 112 ? -8.989 -1.140 5.999 1.00 73.06 112 ALA A N 1
ATOM 851 C CA . ALA A 1 112 ? -8.970 -0.378 7.245 1.00 73.06 112 ALA A CA 1
ATOM 852 C C . ALA A 1 112 ? -9.987 0.782 7.278 1.00 73.06 112 ALA A C 1
ATOM 854 O O . ALA A 1 112 ? -10.069 1.486 8.282 1.00 73.06 112 ALA A O 1
ATOM 855 N N . GLY A 1 113 ? -10.729 1.032 6.189 1.00 69.12 113 GLY A N 1
ATOM 856 C CA . GLY A 1 113 ? -11.600 2.206 6.066 1.00 69.12 113 GLY A CA 1
ATOM 857 C C . GLY A 1 113 ? -10.836 3.537 6.075 1.00 69.12 113 GLY A C 1
ATOM 858 O O . GLY A 1 113 ? -11.441 4.588 6.258 1.00 69.12 113 GLY A O 1
ATOM 859 N N . ALA A 1 114 ? -9.514 3.505 5.870 1.00 65.69 114 ALA A N 1
ATOM 860 C CA . ALA A 1 114 ? -8.612 4.654 5.968 1.00 65.69 114 ALA A CA 1
ATOM 861 C C . ALA A 1 114 ? -8.544 5.492 4.676 1.00 65.69 114 ALA A C 1
ATOM 863 O O . ALA A 1 114 ? -7.694 6.371 4.537 1.00 65.69 114 ALA A O 1
ATOM 864 N N . VAL A 1 115 ? -9.413 5.205 3.703 1.00 66.88 115 VAL A N 1
ATOM 865 C CA . VAL A 1 115 ? -9.548 5.990 2.473 1.00 66.88 115 VAL A CA 1
ATOM 866 C C . VAL A 1 115 ? -10.677 6.996 2.668 1.00 66.88 115 VAL A C 1
ATOM 868 O O . VAL A 1 115 ? -11.850 6.675 2.482 1.00 66.88 115 VAL A O 1
ATOM 871 N N . GLU A 1 116 ? -10.322 8.225 3.040 1.00 59.28 116 GLU A N 1
ATOM 872 C CA . GLU A 1 116 ? -11.280 9.328 3.068 1.00 59.28 116 GLU A CA 1
ATOM 873 C C . GLU A 1 116 ? -11.486 9.887 1.658 1.00 59.28 116 GLU A C 1
ATOM 875 O O . GLU A 1 116 ? -10.561 10.375 1.002 1.00 59.28 116 GLU A O 1
ATOM 880 N N . VAL A 1 117 ? -12.725 9.809 1.175 1.00 61.41 117 VAL A N 1
ATOM 881 C CA . VAL A 1 117 ? -13.117 10.419 -0.096 1.00 61.41 117 VAL A CA 1
ATOM 882 C C . VAL A 1 117 ? -13.436 11.882 0.164 1.00 61.41 117 VAL A C 1
ATOM 884 O O . VAL A 1 117 ? -14.533 12.230 0.599 1.00 61.41 117 VAL A O 1
ATOM 887 N N . GLU A 1 118 ? -12.471 12.751 -0.115 1.00 57.16 118 GLU A N 1
ATOM 888 C CA . GLU A 1 118 ? -12.690 14.184 0.001 1.00 57.16 118 GLU A CA 1
ATOM 889 C C . GLU A 1 118 ? -13.390 14.708 -1.254 1.00 57.16 118 GLU A C 1
ATOM 891 O O . GLU A 1 118 ? -12.815 14.815 -2.340 1.00 57.16 118 GLU A O 1
ATOM 896 N N . ALA A 1 119 ? -14.670 15.026 -1.105 1.00 65.69 119 ALA A N 1
ATOM 897 C CA . ALA A 1 119 ? -15.451 15.629 -2.161 1.00 65.69 119 ALA A CA 1
ATOM 898 C C . ALA A 1 119 ? -15.070 17.118 -2.243 1.00 65.69 119 ALA A C 1
ATOM 900 O O . ALA A 1 119 ? -15.451 17.910 -1.380 1.00 65.69 119 ALA A O 1
ATOM 901 N N . ARG A 1 120 ? -14.333 17.513 -3.288 1.00 69.12 120 ARG A N 1
ATOM 902 C CA . ARG A 1 120 ? -14.027 18.921 -3.573 1.00 69.12 120 ARG A CA 1
ATOM 903 C C . ARG A 1 120 ? -14.426 19.303 -5.002 1.00 69.12 120 ARG A C 1
ATOM 905 O O . ARG A 1 120 ? -14.230 18.498 -5.911 1.00 69.12 120 ARG A O 1
ATOM 912 N N . PRO A 1 121 ? -14.954 20.524 -5.210 1.00 72.81 121 PRO A N 1
ATOM 913 C CA . PRO A 1 121 ? -15.033 21.166 -6.516 1.00 72.81 121 PRO A CA 1
ATOM 914 C C . PRO A 1 121 ? -13.722 21.048 -7.302 1.00 72.81 121 PRO A C 1
ATOM 916 O O . PRO A 1 121 ? -12.710 21.607 -6.880 1.00 72.81 121 PRO A O 1
ATOM 919 N N . PHE A 1 122 ? -13.732 20.371 -8.450 1.00 72.75 122 PHE A N 1
ATOM 920 C CA . PHE A 1 122 ? -12.602 20.403 -9.381 1.00 72.75 122 PHE A CA 1
ATOM 921 C C . PHE A 1 122 ? -13.071 20.484 -10.837 1.00 72.75 122 PHE A C 1
ATOM 923 O O . PHE A 1 122 ? -14.201 20.113 -11.170 1.00 72.75 122 PHE A O 1
ATOM 930 N N . ASP A 1 123 ? -12.189 21.002 -11.691 1.00 78.81 123 ASP A N 1
ATOM 931 C CA . ASP A 1 123 ? -12.339 20.952 -13.141 1.00 78.81 123 ASP A CA 1
ATOM 932 C C . ASP A 1 123 ? -11.759 19.624 -13.659 1.00 78.81 123 ASP A C 1
ATOM 934 O O . ASP A 1 123 ? -10.554 19.401 -13.518 1.00 78.81 123 ASP A O 1
ATOM 938 N N . PRO A 1 124 ? -12.576 18.732 -14.243 1.00 76.69 124 PRO A N 1
ATOM 939 C CA . PRO A 1 124 ? -12.104 17.456 -14.763 1.00 76.69 124 PRO A CA 1
ATOM 940 C C . PRO A 1 124 ? -11.242 17.582 -16.024 1.00 76.69 124 PRO A C 1
ATOM 942 O O . PRO A 1 124 ? -10.514 16.635 -16.322 1.00 76.69 124 PRO A O 1
ATOM 945 N N . GLU A 1 125 ? -11.250 18.711 -16.745 1.00 83.19 125 GLU A N 1
ATOM 946 C CA . GLU A 1 125 ? -10.341 18.884 -17.889 1.00 83.19 125 GLU A CA 1
ATOM 947 C C . GLU A 1 125 ? -8.877 18.943 -17.451 1.00 83.19 125 GLU A C 1
ATOM 949 O O . GLU A 1 125 ? -8.003 18.404 -18.131 1.00 83.19 125 GLU A O 1
ATOM 954 N N . THR A 1 126 ? -8.611 19.552 -16.297 1.00 81.12 126 THR A N 1
ATOM 955 C CA . THR A 1 126 ? -7.263 19.724 -15.747 1.00 81.12 126 THR A CA 1
ATOM 956 C C . THR A 1 126 ? -6.514 18.389 -15.536 1.00 81.12 126 THR A C 1
ATOM 958 O O . THR A 1 126 ? -5.448 18.213 -16.134 1.00 81.12 126 THR A O 1
ATOM 961 N N . PRO A 1 127 ? -7.019 17.408 -14.755 1.00 81.06 127 PRO A N 1
ATOM 962 C CA . PRO A 1 127 ? -6.339 16.123 -14.582 1.00 81.06 127 PRO A CA 1
ATOM 963 C C . PRO A 1 127 ? -6.325 15.282 -15.865 1.00 81.06 127 PRO A C 1
ATOM 965 O O . PRO A 1 127 ? -5.336 14.603 -16.131 1.00 81.06 127 PRO A O 1
ATOM 968 N N . VAL A 1 128 ? -7.377 15.344 -16.691 1.00 85.75 128 VAL A N 1
ATOM 969 C CA . VAL A 1 128 ? -7.425 14.619 -17.973 1.00 85.75 128 VAL A CA 1
ATOM 970 C C . VAL A 1 128 ? -6.321 15.100 -18.915 1.00 85.75 128 VAL A C 1
ATOM 972 O O . VAL A 1 128 ? -5.633 14.276 -19.516 1.00 85.75 128 VAL A O 1
ATOM 975 N N . ARG A 1 129 ? -6.099 16.415 -19.006 1.00 84.62 129 ARG A N 1
ATOM 976 C CA . ARG A 1 129 ? -5.021 17.003 -19.812 1.00 84.62 129 ARG A CA 1
ATOM 977 C C . ARG A 1 129 ? -3.641 16.591 -19.301 1.00 84.62 129 ARG A C 1
ATOM 979 O O . ARG A 1 129 ? -2.818 16.157 -20.098 1.00 84.62 129 ARG A O 1
ATOM 986 N N . ALA A 1 130 ? -3.422 16.644 -17.987 1.00 82.31 130 ALA A N 1
ATOM 987 C CA . ALA A 1 130 ? -2.155 16.229 -17.382 1.00 82.31 130 ALA A CA 1
ATOM 988 C C . ALA A 1 130 ? -1.828 14.751 -17.672 1.00 82.31 130 ALA A C 1
ATOM 990 O O . ALA A 1 130 ? -0.692 14.406 -17.997 1.00 82.31 130 ALA A O 1
ATOM 991 N N . ILE A 1 131 ? -2.832 13.869 -17.612 1.00 86.56 131 ILE A N 1
ATOM 992 C CA . ILE A 1 131 ? -2.671 12.452 -17.970 1.00 86.56 131 ILE A CA 1
ATOM 993 C C . ILE A 1 131 ? -2.389 12.301 -19.469 1.00 86.56 131 ILE A C 1
ATOM 995 O O . ILE A 1 131 ? -1.518 11.522 -19.857 1.00 86.56 131 ILE A O 1
ATOM 999 N N . ALA A 1 132 ? -3.099 13.045 -20.317 1.00 87.62 132 ALA A N 1
ATOM 1000 C CA . ALA A 1 132 ? -2.915 13.001 -21.763 1.00 87.62 132 ALA A CA 1
ATOM 1001 C C . ALA A 1 132 ? -1.505 13.426 -22.191 1.00 87.62 132 ALA A C 1
ATOM 1003 O O . ALA A 1 132 ? -0.896 12.763 -23.030 1.00 87.62 132 ALA A O 1
ATOM 1004 N N . GLU A 1 133 ? -0.956 14.477 -21.584 1.00 83.69 133 GLU A N 1
ATOM 1005 C CA . GLU A 1 133 ? 0.429 14.908 -21.804 1.00 83.69 133 GLU A CA 1
ATOM 1006 C C . GLU A 1 133 ? 1.414 13.786 -21.449 1.00 83.69 133 GLU A C 1
ATOM 1008 O O . GLU A 1 133 ? 2.278 13.437 -22.252 1.00 83.69 133 GLU A O 1
ATOM 1013 N N . LEU A 1 134 ? 1.219 13.130 -20.300 1.00 80.62 134 LEU A N 1
ATOM 1014 C CA . LEU A 1 134 ? 2.070 12.022 -19.856 1.00 80.62 134 LEU A CA 1
ATOM 1015 C C . LEU A 1 134 ? 1.994 10.796 -20.786 1.00 80.62 134 LEU A C 1
ATOM 1017 O O . LEU A 1 134 ? 2.983 10.096 -21.012 1.00 80.62 134 LEU A O 1
ATOM 1021 N N . MET A 1 135 ? 0.804 10.523 -21.322 1.00 85.94 135 MET A N 1
ATOM 1022 C CA . MET A 1 135 ? 0.543 9.411 -22.240 1.00 85.94 135 MET A CA 1
ATOM 1023 C C . MET A 1 135 ? 1.006 9.711 -23.673 1.00 85.94 135 MET A C 1
ATOM 1025 O O . MET A 1 135 ? 1.248 8.772 -24.432 1.00 85.94 135 MET A O 1
ATOM 1029 N N . THR A 1 136 ? 1.160 10.984 -24.048 1.00 87.56 136 THR A N 1
ATOM 1030 C CA . THR A 1 136 ? 1.564 11.400 -25.403 1.00 87.56 136 THR A CA 1
ATOM 1031 C C . THR A 1 136 ? 2.935 10.842 -25.774 1.00 87.56 136 THR A C 1
ATOM 1033 O O . THR A 1 136 ? 3.087 10.262 -26.847 1.00 87.56 136 THR A O 1
ATOM 1036 N N . GLU A 1 137 ? 3.904 10.910 -24.862 1.00 77.88 137 GLU A N 1
ATOM 1037 C CA . GLU A 1 137 ? 5.246 10.344 -25.064 1.00 77.88 137 GLU A CA 1
ATOM 1038 C C . GLU A 1 137 ? 5.204 8.824 -25.294 1.00 77.88 137 GLU A C 1
ATOM 1040 O O . GLU A 1 137 ? 5.882 8.282 -26.170 1.00 77.88 137 GLU A O 1
ATOM 1045 N N . GLN A 1 138 ? 4.349 8.117 -24.550 1.00 81.12 138 GLN A N 1
ATOM 1046 C CA . GLN A 1 138 ? 4.182 6.668 -24.695 1.00 81.12 138 GLN A CA 1
ATOM 1047 C C . GLN A 1 138 ? 3.468 6.292 -25.997 1.00 81.12 138 GLN A C 1
ATOM 1049 O O . GLN A 1 138 ? 3.812 5.285 -26.619 1.00 81.12 138 GLN A O 1
ATOM 1054 N N . ALA A 1 139 ? 2.474 7.084 -26.407 1.00 85.88 139 ALA A N 1
ATOM 1055 C CA . ALA A 1 139 ? 1.768 6.911 -27.670 1.00 85.88 139 ALA A CA 1
ATOM 1056 C C . ALA A 1 139 ? 2.715 7.153 -28.853 1.00 85.88 139 ALA A C 1
ATOM 1058 O O . ALA A 1 139 ? 2.796 6.314 -29.750 1.00 85.88 139 ALA A O 1
ATOM 1059 N N . HIS A 1 140 ? 3.516 8.220 -28.799 1.00 86.62 140 HIS A N 1
ATOM 1060 C CA . HIS A 1 140 ? 4.506 8.546 -29.822 1.00 86.62 140 HIS A CA 1
ATOM 1061 C C . HIS A 1 140 ? 5.576 7.454 -29.958 1.00 86.62 140 HIS A C 1
ATOM 1063 O O . HIS A 1 140 ? 5.867 7.011 -31.068 1.00 86.62 140 HIS A O 1
ATOM 1069 N N . ALA A 1 141 ? 6.086 6.926 -28.839 1.00 80.00 141 ALA A N 1
ATOM 1070 C CA . ALA A 1 141 ? 7.022 5.797 -28.837 1.00 80.00 141 ALA A CA 1
ATOM 1071 C C . ALA A 1 141 ? 6.452 4.519 -29.489 1.00 80.00 141 ALA A C 1
ATOM 1073 O O . ALA A 1 141 ? 7.213 3.646 -29.905 1.00 80.00 141 ALA A O 1
ATOM 1074 N N . LYS A 1 142 ? 5.122 4.405 -29.588 1.00 83.56 142 LYS A N 1
ATOM 1075 C CA . LYS A 1 142 ? 4.404 3.297 -30.237 1.00 83.56 142 LYS A CA 1
ATOM 1076 C C . LYS A 1 142 ? 3.844 3.661 -31.620 1.00 83.56 142 LYS A C 1
ATOM 1078 O O . LYS A 1 142 ? 3.146 2.842 -32.210 1.00 83.56 142 LYS A O 1
ATOM 1083 N N . GLY A 1 143 ? 4.119 4.864 -32.133 1.00 89.06 143 GLY A N 1
ATOM 1084 C CA . GLY A 1 143 ? 3.581 5.348 -33.410 1.00 89.06 143 GLY A CA 1
ATOM 1085 C C . GLY A 1 143 ? 2.066 5.594 -33.402 1.00 89.06 143 GLY A C 1
ATOM 1086 O O . GLY A 1 143 ? 1.430 5.532 -34.450 1.00 89.06 143 GLY A O 1
ATOM 1087 N N . LEU A 1 144 ? 1.475 5.833 -32.229 1.00 91.19 144 LEU A N 1
ATOM 1088 C CA . LEU A 1 144 ? 0.041 6.046 -32.043 1.00 91.19 144 LEU A CA 1
ATOM 1089 C C . LEU A 1 144 ? -0.280 7.534 -31.875 1.00 91.19 144 LEU A C 1
ATOM 1091 O O . LEU A 1 144 ? 0.446 8.271 -31.209 1.00 91.19 144 LEU A O 1
ATOM 1095 N N . THR A 1 145 ? -1.414 7.965 -32.431 1.00 88.25 145 THR A N 1
ATOM 1096 C CA . THR A 1 145 ? -1.972 9.302 -32.195 1.00 88.25 145 THR A CA 1
ATOM 1097 C C . THR A 1 145 ? -2.930 9.259 -31.010 1.00 88.25 145 THR A C 1
ATOM 1099 O O . THR A 1 145 ? -3.897 8.497 -31.019 1.00 88.25 145 THR A O 1
ATOM 1102 N N . LEU A 1 146 ? -2.677 10.092 -30.000 1.00 90.06 146 LEU A N 1
ATOM 1103 C CA . LEU A 1 146 ? -3.574 10.274 -28.863 1.00 90.06 146 LEU A CA 1
ATOM 1104 C C . LEU A 1 146 ? -4.462 11.499 -29.107 1.00 90.06 146 LEU A C 1
ATOM 1106 O O . LEU A 1 146 ? -3.957 12.605 -29.283 1.00 90.06 146 LEU A O 1
ATOM 1110 N N . ALA A 1 147 ? -5.778 11.300 -29.106 1.00 88.62 147 ALA A N 1
ATOM 1111 C CA . ALA A 1 147 ? -6.767 12.371 -29.170 1.00 88.62 147 ALA A CA 1
ATOM 1112 C C . ALA A 1 147 ? -7.620 12.350 -27.899 1.00 88.62 147 ALA A C 1
ATOM 1114 O O . ALA A 1 147 ? -8.032 11.284 -27.440 1.00 88.62 147 ALA A O 1
ATOM 1115 N N . VAL A 1 148 ? -7.882 13.528 -27.335 1.00 84.69 148 VAL A N 1
ATOM 1116 C CA . VAL A 1 148 ? -8.695 13.689 -26.128 1.00 84.69 148 VAL A CA 1
ATOM 1117 C C . VAL A 1 148 ? -9.887 14.566 -26.460 1.00 84.69 148 VAL A C 1
ATOM 1119 O O . VAL A 1 148 ? -9.726 15.732 -26.806 1.00 84.69 148 VAL A O 1
ATOM 1122 N N . GLU A 1 149 ? -11.082 14.002 -26.325 1.00 82.38 149 GLU A N 1
ATOM 1123 C CA . GLU A 1 149 ? -12.336 14.744 -26.404 1.00 82.38 149 GLU A CA 1
ATOM 1124 C C . GLU A 1 149 ? -12.989 14.789 -25.023 1.00 82.38 149 GLU A C 1
ATOM 1126 O O . GLU A 1 149 ? -13.442 13.771 -24.495 1.00 82.38 149 GLU A O 1
ATOM 1131 N N . THR A 1 150 ?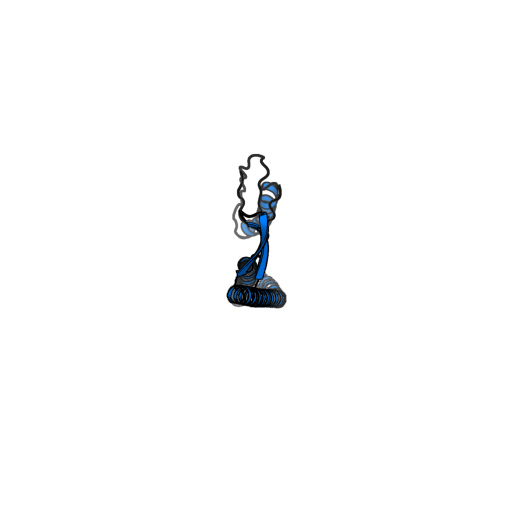 -13.072 15.981 -24.436 1.00 71.88 150 THR A N 1
ATOM 1132 C CA . THR A 1 150 ? -13.840 16.223 -23.214 1.00 71.88 150 THR A CA 1
ATOM 1133 C C . THR A 1 150 ? -15.213 16.784 -23.579 1.00 71.88 150 THR A C 1
ATOM 1135 O O . THR A 1 150 ? -15.347 17.860 -24.153 1.00 71.88 150 THR A O 1
ATOM 1138 N N . ARG A 1 151 ? -16.283 16.057 -23.234 1.00 67.50 151 ARG A N 1
ATOM 1139 C CA . ARG A 1 151 ? -17.652 16.603 -23.202 1.00 67.50 151 ARG A CA 1
ATOM 1140 C C . ARG A 1 151 ? -18.066 16.810 -21.755 1.00 67.50 151 ARG A C 1
ATOM 1142 O O . ARG A 1 151 ? -18.842 16.032 -21.209 1.00 67.50 151 ARG A O 1
ATOM 1149 N N . VAL A 1 152 ? -17.539 17.853 -21.126 1.00 61.97 152 VAL A N 1
ATOM 1150 C CA . VAL A 1 152 ? -17.911 18.211 -19.755 1.00 61.97 152 VAL A CA 1
ATOM 1151 C C . VAL A 1 152 ? -18.722 19.504 -19.805 1.00 61.97 152 VAL A C 1
ATOM 1153 O O . VAL A 1 152 ? -18.252 20.527 -20.291 1.00 61.97 152 VAL A O 1
ATOM 1156 N N . ARG A 1 153 ? -19.980 19.470 -19.345 1.00 55.75 153 ARG A N 1
ATOM 1157 C CA . ARG A 1 153 ? -20.739 20.706 -19.084 1.00 55.75 153 ARG A CA 1
ATOM 1158 C C . ARG A 1 153 ? -20.192 21.351 -17.806 1.00 55.75 153 ARG A C 1
ATOM 1160 O O . ARG A 1 153 ? -19.884 20.605 -16.881 1.00 55.75 153 ARG A O 1
ATOM 1167 N N . PRO A 1 154 ? -20.123 22.691 -17.700 1.00 51.44 154 PRO A N 1
ATOM 1168 C CA . PRO A 1 154 ? -19.521 23.370 -16.558 1.00 51.44 154 PRO A CA 1
ATOM 1169 C C . PRO A 1 154 ? -20.424 23.226 -15.330 1.00 51.44 154 PRO A C 1
ATOM 1171 O O . PRO A 1 154 ? -21.261 24.074 -15.032 1.00 51.44 154 PRO A O 1
ATOM 1174 N N . ARG A 1 155 ? -20.294 22.104 -14.631 1.00 52.12 155 ARG A N 1
ATOM 1175 C CA . ARG A 1 155 ? -20.765 21.916 -13.266 1.00 52.12 155 ARG A CA 1
ATOM 1176 C C . ARG A 1 155 ? -19.631 21.223 -12.546 1.00 52.12 155 ARG A C 1
ATOM 1178 O O . ARG A 1 155 ? -19.176 20.170 -12.972 1.00 52.12 155 ARG A O 1
ATOM 1185 N N . THR A 1 156 ? -19.154 21.879 -11.505 1.00 54.69 156 THR A N 1
ATOM 1186 C CA . THR A 1 156 ? -18.211 21.365 -10.521 1.00 54.69 156 THR A CA 1
ATOM 1187 C C . THR A 1 156 ? -18.489 19.890 -10.240 1.00 54.69 156 THR A C 1
ATOM 1189 O O . THR A 1 156 ? -19.497 19.557 -9.615 1.00 54.69 156 THR A O 1
ATOM 1192 N N . CYS A 1 157 ? -17.631 19.004 -10.751 1.00 56.16 157 CYS A N 1
ATOM 1193 C CA . CYS A 1 157 ? -17.724 17.588 -10.426 1.00 56.16 157 CYS A CA 1
ATOM 1194 C C . CYS A 1 157 ? -17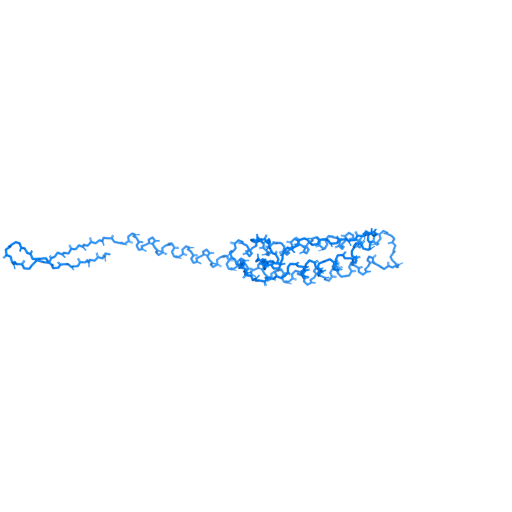.079 17.377 -9.056 1.00 56.16 157 CYS A C 1
ATOM 1196 O O . CYS A 1 157 ? -16.130 18.065 -8.677 1.00 56.16 157 CYS A O 1
ATOM 1198 N N . TRP A 1 158 ? -17.639 16.442 -8.299 1.00 54.44 158 TRP A N 1
ATOM 1199 C CA . TRP A 1 158 ? -17.126 16.036 -7.002 1.00 54.44 158 TRP A CA 1
ATOM 1200 C C . TRP A 1 158 ? -16.439 14.689 -7.211 1.00 54.44 158 TRP A C 1
ATOM 1202 O O . TRP A 1 158 ? -17.095 13.688 -7.501 1.00 54.44 158 TRP A O 1
ATOM 1212 N N . ALA A 1 159 ? -15.113 14.669 -7.152 1.00 58.28 159 ALA A N 1
ATOM 1213 C CA . ALA A 1 159 ? -14.330 13.442 -7.227 1.00 58.28 159 ALA A CA 1
ATOM 1214 C C . ALA A 1 159 ? -13.002 13.635 -6.502 1.00 58.28 159 ALA A C 1
ATOM 1216 O O . ALA A 1 159 ? -12.544 14.760 -6.300 1.00 58.28 159 ALA A O 1
ATOM 1217 N N . THR A 1 160 ? -12.373 12.521 -6.148 1.00 53.50 160 THR A N 1
ATOM 1218 C CA . THR A 1 160 ? -10.967 12.530 -5.753 1.00 53.50 160 THR A CA 1
ATOM 1219 C C . THR A 1 160 ? -10.104 12.430 -7.013 1.00 53.50 160 THR A C 1
ATOM 1221 O O . THR A 1 160 ? -10.504 11.764 -7.969 1.00 53.50 160 THR A O 1
ATOM 1224 N N . PRO A 1 161 ? -8.888 13.002 -7.035 1.00 51.00 161 PRO A N 1
ATOM 1225 C CA . PRO A 1 161 ? -7.977 12.853 -8.172 1.00 51.00 161 PRO A CA 1
ATOM 1226 C C . PRO A 1 161 ? -7.595 11.394 -8.507 1.00 51.00 161 PRO A C 1
ATOM 1228 O O . PRO A 1 161 ? -6.975 11.169 -9.540 1.00 51.00 161 PRO A O 1
ATOM 1231 N N . HIS A 1 162 ? -7.940 10.415 -7.652 1.00 47.81 162 HIS A N 1
ATOM 1232 C CA . HIS A 1 162 ? -7.540 9.005 -7.766 1.00 47.81 162 HIS A CA 1
ATOM 1233 C C . HIS A 1 162 ? -8.689 7.973 -7.670 1.00 47.81 162 HIS A C 1
ATOM 1235 O O . HIS A 1 162 ? -8.414 6.782 -7.796 1.00 47.81 162 HIS A O 1
ATOM 1241 N N . ALA A 1 163 ? -9.963 8.358 -7.486 1.00 42.53 163 ALA A N 1
ATOM 1242 C CA . ALA A 1 163 ? -11.073 7.392 -7.472 1.00 42.53 163 ALA A CA 1
ATOM 1243 C C . ALA A 1 163 ? -12.416 7.979 -7.955 1.00 42.53 163 ALA A C 1
ATOM 1245 O O . ALA A 1 163 ? -12.823 9.064 -7.545 1.00 42.53 163 ALA A O 1
ATOM 1246 N N . TYR A 1 164 ? -13.067 7.208 -8.842 1.00 43.84 164 TYR A N 1
ATOM 1247 C CA . TYR A 1 164 ? -14.403 7.333 -9.451 1.00 43.84 164 TYR A CA 1
ATOM 1248 C C . TYR A 1 164 ? -15.202 8.62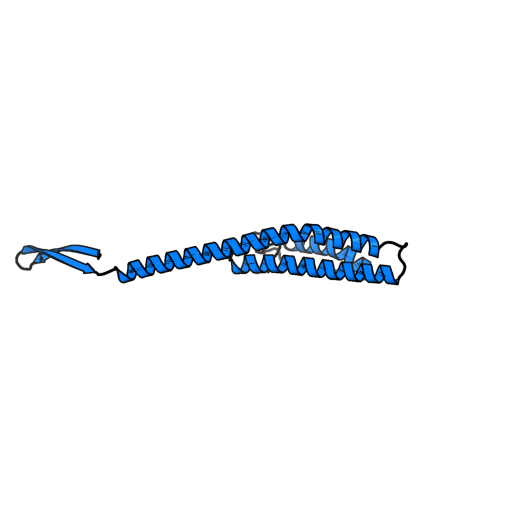7 -9.194 1.00 43.84 164 TYR A C 1
ATOM 1250 O O . TYR A 1 164 ? -15.699 8.885 -8.099 1.00 43.84 164 TYR A O 1
ATOM 1258 N N . ALA A 1 165 ? -15.436 9.379 -10.273 1.00 41.41 165 ALA A N 1
ATOM 1259 C CA . ALA A 1 165 ? -16.291 10.560 -10.293 1.00 41.41 165 ALA A CA 1
ATOM 1260 C C . ALA A 1 165 ? -17.782 10.190 -10.392 1.00 41.41 165 ALA A C 1
ATOM 1262 O O . ALA A 1 165 ? -18.198 9.465 -11.298 1.00 41.41 165 ALA A O 1
ATOM 1263 N N . ARG A 1 166 ? -18.610 10.761 -9.511 1.00 39.09 166 ARG A N 1
ATOM 1264 C CA . ARG A 1 166 ? -20.054 10.925 -9.740 1.00 39.09 166 ARG A CA 1
ATOM 1265 C C . ARG A 1 166 ? -20.302 12.406 -10.024 1.00 39.09 166 ARG A C 1
ATOM 1267 O O . ARG A 1 166 ? -20.195 13.229 -9.122 1.00 39.09 166 ARG A O 1
ATOM 1274 N N . CYS A 1 167 ? -20.612 12.752 -11.272 1.00 43.84 167 CYS A N 1
ATOM 1275 C CA . CYS A 1 167 ? -21.103 14.092 -11.604 1.00 43.84 167 CYS A CA 1
ATOM 1276 C C . CYS A 1 167 ? -22.633 14.128 -11.405 1.00 43.84 167 CYS A C 1
ATOM 1278 O O . CYS A 1 167 ? -23.325 13.187 -11.800 1.00 43.84 167 CYS A O 1
ATOM 1280 N N . CYS A 1 168 ? -23.137 15.195 -10.777 1.00 47.47 168 CYS A N 1
ATOM 1281 C CA . CYS A 1 168 ? -24.567 15.527 -10.711 1.00 47.47 168 CYS A CA 1
ATOM 1282 C C . CYS A 1 168 ? -25.012 16.340 -11.934 1.00 47.47 168 CYS A C 1
ATOM 1284 O O . CYS A 1 168 ? -24.222 17.187 -12.412 1.00 47.47 168 CYS A O 1
#

Sequence (168 aa):
METNFGLVTSADGTPQMISVSRQIDARKALETELVEARQRAEAAAAAKSDFLANMTHELRTPLNAIVGFSGILRRSPRLEPEDAHHAGLIHDASTTLLQLVNSVLDFSRLEAGAVEVEARPFDPETPVRAIAELMTEQAHAKGLTLAVETRVRPRTCWATPHAYARCC

Foldseek 3Di:
DDKDWDWDADPVRDIDIDIDDDDCPVVVVVVVVVVVVVVVVLVVLVVVLVVLVVVLVVLCVVLVVQLVVLVVLLPDPPDDPVVNVVSVVSNVVSVVVNVVSVVVNVVSCVVSVVDDWDFDFDDPVVLVVVVQVVCCVVCVVVVHDDDDDDPDDPDRWTGDSPDDTDRD

Radius of gyration: 31.31 Å; chains: 1; bounding box: 81×35×86 Å

Secondary structure (DSSP, 8-state):
-EEEEEEEE-TTS-EEEEEEEE--HHHHHHHHHHHHHHHHHHHHHHHHHHHHHHHHHHHHHHHHHHHHHHHHHHT-TTS-HHHHHHHHHHHHHHHHHHHHHHHHHHHHHHHTT------EEE-THHHHHHHHHHHHHHHHHTTPPP-------SS-EEEETTEEEE--

InterPro domains:
  IPR003661 Signal transduction histidine kinase, dimerisation/phosphoacceptor domain [PF00512] (47-113)
  IPR003661 Signal transduction histidine kinase, dimerisation/phosphoacceptor domain [SM00388] (47-113)
  IPR003661 Signal transduction histidine kinase, dimerisation/phosphoacceptor domain [cd00082] (48-109)
  IPR005467 Histidine kinase domain [PS50109] (54-149)
  IPR036097 Signal transduction histidine kinase, dimerisation/phosphoacceptor domain superfamily [SSF47384] (30-113)
  IPR050736 Sensor Histidine Kinase Regulatory [PTHR43711] (19-158)